Protein AF-A0AA87Y1I2-F1 (afdb_monomer)

Solvent-accessible surface area (backbone atoms only — not comparable to full-atom values): 7609 Å² total; per-residue (Å²): 142,84,91,84,86,83,82,90,84,84,86,74,82,78,77,72,84,79,81,69,83,73,77,77,67,83,73,89,72,88,71,72,87,73,69,65,56,71,76,73,52,52,56,70,68,59,42,51,51,52,52,52,51,51,52,52,49,31,51,77,67,62,76,43,86,79,88,46,73,66,55,55,46,51,53,50,47,54,52,48,60,66,63,58,71,48,58,68,62,50,51,49,54,50,49,54,54,50,52,54,53,54,50,52,52,49,51,57,55,48,57,66,59,63,79,75,116

Structure (mmCIF, N/CA/C/O backbone):
data_AF-A0AA87Y1I2-F1
#
_entry.id   AF-A0AA87Y1I2-F1
#
loop_
_atom_site.group_PDB
_atom_site.id
_atom_site.type_symbol
_atom_site.label_atom_id
_atom_site.label_alt_id
_atom_site.label_comp_id
_atom_site.label_asym_id
_atom_site.label_entity_id
_atom_site.label_seq_id
_atom_site.pdbx_PDB_ins_code
_atom_site.Cartn_x
_atom_site.Cartn_y
_atom_site.Cartn_z
_atom_site.occupancy
_atom_site.B_iso_or_equiv
_atom_site.auth_seq_id
_atom_site.auth_comp_id
_atom_site.auth_asym_id
_atom_site.auth_atom_id
_atom_site.pdbx_PDB_model_num
ATOM 1 N N . MET A 1 1 ? 18.196 -65.195 -40.219 1.00 44.47 1 MET A N 1
ATOM 2 C CA . MET A 1 1 ? 18.696 -63.980 -39.543 1.00 44.47 1 MET A CA 1
ATOM 3 C C . MET A 1 1 ? 18.475 -62.814 -40.487 1.00 44.47 1 MET A C 1
ATOM 5 O O . MET A 1 1 ? 19.174 -62.730 -41.484 1.00 44.47 1 MET A O 1
ATOM 9 N N . ALA A 1 2 ? 17.446 -62.006 -40.241 1.00 46.59 2 ALA A N 1
ATOM 10 C CA . ALA A 1 2 ? 17.120 -60.837 -41.051 1.00 46.59 2 ALA A CA 1
ATOM 11 C C . ALA A 1 2 ? 17.190 -59.601 -40.150 1.00 46.59 2 ALA A C 1
ATOM 13 O O . ALA A 1 2 ? 16.425 -59.478 -39.197 1.00 46.59 2 ALA A O 1
ATOM 14 N N . THR A 1 3 ? 18.157 -58.734 -40.428 1.00 58.81 3 THR A N 1
ATOM 15 C CA . THR A 1 3 ? 18.314 -57.410 -39.826 1.00 58.81 3 THR A CA 1
ATOM 16 C C . THR A 1 3 ? 17.307 -56.451 -40.449 1.00 58.81 3 THR A C 1
ATOM 18 O O . THR A 1 3 ? 17.353 -56.242 -41.659 1.00 58.81 3 THR A O 1
ATOM 21 N N . HIS A 1 4 ? 16.455 -55.830 -39.636 1.00 55.41 4 HIS A N 1
ATOM 22 C CA . HIS A 1 4 ? 15.700 -54.644 -40.036 1.00 55.41 4 HIS A CA 1
ATOM 23 C C . HIS A 1 4 ? 15.840 -53.584 -38.943 1.00 55.41 4 HIS A C 1
ATOM 25 O O . HIS A 1 4 ? 15.454 -53.796 -37.797 1.00 55.41 4 HIS A O 1
ATOM 31 N N . ASN A 1 5 ? 16.455 -52.471 -39.333 1.00 55.84 5 ASN A N 1
ATOM 32 C CA . ASN A 1 5 ? 16.552 -51.209 -38.615 1.00 55.84 5 ASN A CA 1
ATOM 33 C C . ASN A 1 5 ? 15.856 -50.150 -39.492 1.00 55.84 5 ASN A C 1
ATOM 35 O O . ASN A 1 5 ? 16.037 -50.179 -40.710 1.00 55.84 5 ASN A O 1
ATOM 39 N N . GLY A 1 6 ? 15.080 -49.248 -38.890 1.00 45.00 6 GLY A N 1
ATOM 40 C CA . GLY A 1 6 ? 14.278 -48.211 -39.564 1.00 45.00 6 GLY A CA 1
ATOM 41 C C . GLY A 1 6 ? 12.913 -48.084 -38.877 1.00 45.00 6 GLY A C 1
ATOM 42 O O . GLY A 1 6 ? 12.085 -48.971 -39.018 1.00 45.00 6 GLY A O 1
ATOM 43 N N . ASN A 1 7 ? 12.755 -47.215 -37.879 1.00 49.78 7 ASN A N 1
ATOM 44 C CA . ASN A 1 7 ? 12.514 -45.767 -37.935 1.00 49.78 7 ASN A CA 1
ATOM 45 C C . ASN A 1 7 ? 11.034 -45.390 -38.159 1.00 49.78 7 ASN A C 1
ATOM 47 O O . ASN A 1 7 ? 10.409 -45.852 -39.103 1.00 49.78 7 ASN A O 1
ATOM 51 N N . GLU A 1 8 ? 10.570 -44.482 -37.293 1.00 44.72 8 GLU A N 1
ATOM 52 C CA . GLU A 1 8 ? 9.406 -43.595 -37.426 1.00 44.72 8 GLU A CA 1
ATOM 53 C C . GLU A 1 8 ? 7.995 -44.204 -37.514 1.00 44.72 8 GLU A C 1
ATOM 55 O O . GLU A 1 8 ? 7.563 -44.714 -38.539 1.00 44.72 8 GLU A O 1
ATOM 60 N N . ALA A 1 9 ? 7.231 -44.027 -36.429 1.00 47.69 9 ALA A N 1
ATOM 61 C CA . ALA A 1 9 ? 5.976 -43.252 -36.406 1.00 47.69 9 ALA A CA 1
ATOM 62 C C . ALA A 1 9 ? 5.177 -43.590 -35.134 1.00 47.69 9 ALA A C 1
ATOM 64 O O . ALA A 1 9 ? 4.102 -44.183 -35.175 1.00 47.69 9 ALA A O 1
ATOM 65 N N . GLY A 1 10 ? 5.720 -43.225 -33.971 1.00 40.88 10 GLY A N 1
ATOM 66 C CA . GLY A 1 10 ? 4.963 -43.209 -32.723 1.00 40.88 10 GLY A CA 1
ATOM 67 C C . GLY A 1 10 ? 4.175 -41.910 -32.634 1.00 40.88 10 GLY A C 1
ATOM 68 O O . GLY A 1 10 ? 4.687 -40.900 -32.160 1.00 40.88 10 GLY A O 1
ATOM 69 N N . THR A 1 11 ? 2.945 -41.921 -33.137 1.00 55.53 11 THR A N 1
ATOM 70 C CA . THR A 1 11 ? 1.940 -40.889 -32.875 1.00 55.53 11 THR A CA 1
ATOM 71 C C . THR A 1 11 ? 1.574 -40.913 -31.393 1.00 55.53 11 THR A C 1
ATOM 73 O O . THR A 1 11 ? 0.606 -41.562 -31.002 1.00 55.53 11 THR A O 1
ATOM 76 N N . GLU A 1 12 ? 2.341 -40.220 -30.556 1.00 43.62 12 GLU A N 1
ATOM 77 C CA . GLU A 1 12 ? 1.934 -39.957 -29.179 1.00 43.62 12 GLU A CA 1
ATOM 78 C C . GLU A 1 12 ? 1.200 -38.620 -29.107 1.00 43.62 12 GLU A C 1
ATOM 80 O O . GLU A 1 12 ? 1.749 -37.522 -29.224 1.00 43.62 12 GLU A O 1
ATOM 85 N N . GLN A 1 13 ? -0.110 -38.791 -28.975 1.00 49.69 13 GLN A N 1
ATOM 86 C CA . GLN A 1 13 ? -1.129 -37.813 -28.660 1.00 49.69 13 GLN A CA 1
ATOM 87 C C . GLN A 1 13 ? -0.668 -36.948 -27.480 1.00 49.69 13 GLN A C 1
ATOM 89 O O . GLN A 1 13 ? -0.712 -37.363 -26.325 1.00 49.69 13 GLN A O 1
ATOM 94 N N . ARG A 1 14 ? -0.230 -35.719 -27.764 1.00 49.66 14 ARG A N 1
ATOM 95 C CA . ARG A 1 14 ? -0.139 -34.681 -26.738 1.00 49.66 14 ARG A CA 1
ATOM 96 C C . ARG A 1 14 ? -1.537 -34.130 -26.524 1.00 49.66 14 ARG A C 1
ATOM 98 O O . ARG A 1 14 ? -2.023 -33.332 -27.317 1.00 49.66 14 ARG A O 1
ATOM 105 N N . SER A 1 15 ? -2.171 -34.618 -25.468 1.00 50.59 15 SER A N 1
ATOM 106 C CA . SER A 1 15 ? -3.413 -34.103 -24.914 1.00 50.59 15 SER A CA 1
ATOM 107 C C . SER A 1 15 ? -3.269 -32.602 -24.673 1.00 50.59 15 SER A C 1
ATOM 109 O O . SER A 1 15 ? -2.488 -32.172 -23.821 1.00 50.59 15 SER A O 1
ATOM 111 N N . GLU A 1 16 ? -4.002 -31.802 -25.442 1.00 59.47 16 GLU A N 1
ATOM 112 C CA . GLU A 1 16 ? -4.250 -30.413 -25.086 1.00 59.47 16 GLU A CA 1
ATOM 113 C C . GLU A 1 16 ? -4.944 -30.382 -23.719 1.00 59.47 16 GLU A C 1
ATOM 115 O O . GLU A 1 16 ? -5.895 -31.140 -23.501 1.00 59.47 16 GLU A O 1
ATOM 120 N N . PRO A 1 17 ? -4.518 -29.534 -22.771 1.00 54.81 17 PRO A N 1
ATOM 121 C CA . PRO A 1 17 ? -5.361 -29.245 -21.632 1.00 54.81 17 PRO A CA 1
ATOM 122 C C . PRO A 1 17 ? -6.547 -28.414 -22.129 1.00 54.81 17 PRO A C 1
ATOM 124 O O . PRO A 1 17 ? -6.436 -27.201 -22.324 1.00 54.81 17 PRO A O 1
ATOM 127 N N . ASP A 1 18 ? -7.670 -29.106 -22.325 1.00 48.38 18 ASP A N 1
ATOM 128 C CA . ASP A 1 18 ? -9.028 -28.573 -22.351 1.00 48.38 18 ASP A CA 1
ATOM 129 C C . ASP A 1 18 ? -9.161 -27.507 -21.257 1.00 48.38 18 ASP A C 1
ATOM 131 O O . ASP A 1 18 ? -9.271 -27.805 -20.064 1.00 48.38 18 ASP A O 1
ATOM 135 N N . LYS A 1 19 ? -9.103 -26.227 -21.645 1.00 54.12 19 LYS A N 1
ATOM 136 C CA . LYS A 1 19 ? -9.534 -25.136 -20.772 1.00 54.12 19 LYS A CA 1
ATOM 137 C C . LYS A 1 19 ? -11.053 -25.127 -20.782 1.00 54.12 19 LYS A C 1
ATOM 139 O O . LYS A 1 19 ? -11.681 -24.217 -21.320 1.00 54.12 19 LYS A O 1
ATOM 144 N N . GLY A 1 20 ? -11.606 -26.160 -20.152 1.00 44.50 20 GLY A N 1
ATOM 145 C CA . GLY A 1 20 ? -1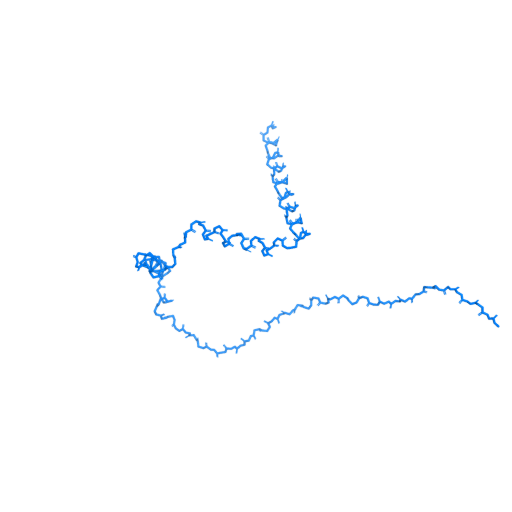2.997 -26.253 -19.782 1.00 44.50 20 GLY A CA 1
ATOM 146 C C . GLY A 1 20 ? -13.387 -24.971 -19.065 1.00 44.50 20 GLY A C 1
ATOM 147 O O . GLY A 1 20 ? -12.887 -24.653 -17.981 1.00 44.50 20 GLY A O 1
ATOM 148 N N . ASN A 1 21 ? -14.272 -24.226 -19.721 1.00 60.56 21 ASN A N 1
ATOM 149 C CA . ASN A 1 21 ? -15.048 -23.134 -19.168 1.00 60.56 21 ASN A CA 1
ATOM 150 C C . ASN A 1 21 ? -15.859 -23.674 -17.984 1.00 60.56 21 ASN A C 1
ATOM 152 O O . ASN A 1 21 ? -17.027 -24.032 -18.106 1.00 60.56 21 ASN A O 1
ATOM 156 N N . SER A 1 22 ? -15.205 -23.780 -16.832 1.00 52.16 22 SER A N 1
ATOM 157 C CA . SER A 1 22 ? -15.850 -24.098 -15.572 1.00 52.16 22 SER A CA 1
ATOM 158 C C . SER A 1 22 ? -16.501 -22.821 -15.074 1.00 52.16 22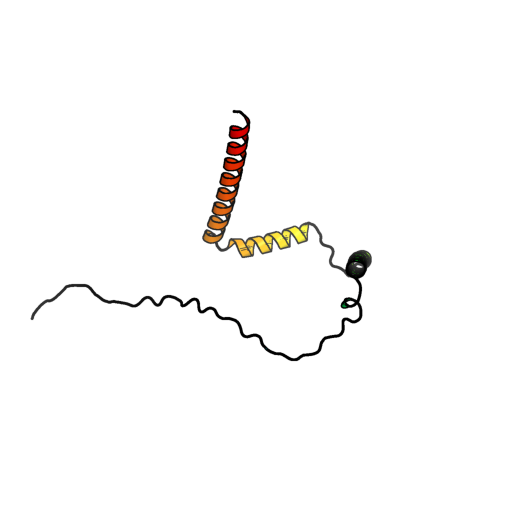 SER A C 1
ATOM 160 O O . SER A 1 22 ? -15.967 -22.117 -14.215 1.00 52.16 22 SER A O 1
ATOM 162 N N . GLN A 1 23 ? -17.676 -22.540 -15.639 1.00 55.19 23 GLN A N 1
ATOM 163 C CA . GLN A 1 23 ? -18.764 -21.914 -14.908 1.00 55.19 23 GLN A CA 1
ATOM 164 C C . GLN A 1 23 ? -18.870 -22.660 -13.575 1.00 55.19 23 GLN A C 1
ATOM 166 O O . GLN A 1 23 ? -19.448 -23.743 -13.483 1.00 55.19 23 GLN A O 1
ATOM 171 N N . ARG A 1 24 ? -18.202 -22.127 -12.547 1.00 50.47 24 ARG A N 1
ATOM 172 C CA . ARG A 1 24 ? -18.394 -22.545 -11.164 1.00 50.47 24 ARG A CA 1
ATOM 173 C C . ARG A 1 24 ? -19.797 -22.107 -10.795 1.00 50.47 24 ARG A C 1
ATOM 175 O O . ARG A 1 24 ? -19.993 -20.993 -10.325 1.00 50.47 24 ARG A O 1
ATOM 182 N N . SER A 1 25 ? -20.719 -23.013 -11.099 1.00 50.19 25 SER A N 1
ATOM 183 C CA . SER A 1 25 ? -21.962 -23.292 -10.402 1.00 50.19 25 SER A CA 1
ATOM 184 C C . SER A 1 25 ? -22.260 -22.275 -9.311 1.00 50.19 25 SER A C 1
ATOM 186 O O . SER A 1 25 ? -21.697 -22.349 -8.209 1.00 50.19 25 SER A O 1
ATOM 188 N N . GLU A 1 26 ? -23.167 -21.353 -9.627 1.00 46.72 26 GLU A N 1
ATOM 189 C CA . GLU A 1 26 ? -23.987 -20.688 -8.637 1.00 46.72 26 GLU A CA 1
ATOM 190 C C . GLU A 1 26 ? -24.463 -21.735 -7.630 1.00 46.72 26 GLU A C 1
ATOM 192 O O . GLU A 1 26 ? -25.240 -22.636 -7.942 1.00 46.72 26 GLU A O 1
ATOM 197 N N . VAL A 1 27 ? -23.959 -21.634 -6.406 1.00 56.66 27 VAL A N 1
ATOM 198 C CA . VAL A 1 27 ? -24.529 -22.338 -5.267 1.00 56.66 27 VAL A CA 1
ATOM 199 C C . VAL A 1 27 ? -25.768 -21.525 -4.887 1.00 56.66 27 VAL A C 1
ATOM 201 O O . VAL A 1 27 ? -25.596 -20.388 -4.435 1.00 56.66 27 VAL A O 1
ATOM 204 N N . PRO A 1 28 ? -27.015 -22.019 -5.033 1.00 55.12 28 PRO A N 1
ATOM 205 C CA . PRO A 1 28 ? -28.171 -21.320 -4.496 1.00 55.12 28 PRO A CA 1
ATOM 206 C C . PRO A 1 28 ? -28.227 -21.627 -2.997 1.00 55.12 28 PRO A C 1
ATOM 208 O O . PRO A 1 28 ? -29.053 -22.391 -2.504 1.00 55.12 28 PRO A O 1
ATOM 211 N N . GLY A 1 29 ? -27.276 -21.056 -2.260 1.00 43.88 29 GLY A N 1
ATOM 212 C CA . GLY A 1 29 ? -27.254 -21.068 -0.809 1.00 43.88 29 GLY A CA 1
ATOM 213 C C . GLY A 1 29 ? -28.217 -20.013 -0.290 1.00 43.88 29 GLY A C 1
ATOM 214 O O . GLY A 1 29 ? -27.817 -18.883 -0.019 1.00 43.88 29 GLY A O 1
ATOM 215 N N . GLY A 1 30 ? -29.494 -20.371 -0.152 1.00 54.06 30 GLY A N 1
ATOM 216 C CA . GLY A 1 30 ? -30.438 -19.603 0.653 1.00 54.06 30 GLY A CA 1
ATOM 217 C C . GLY A 1 30 ? -29.881 -19.438 2.069 1.00 54.06 30 GLY A C 1
ATOM 218 O O . GLY A 1 30 ? -29.793 -20.399 2.827 1.00 54.06 30 GLY A O 1
ATOM 219 N N . GLY A 1 31 ? -29.473 -18.219 2.420 1.00 44.75 31 GLY A N 1
ATOM 220 C CA . GLY A 1 31 ? -28.754 -17.970 3.665 1.00 44.75 31 GLY A CA 1
ATOM 221 C C . GLY A 1 31 ? -28.837 -16.522 4.112 1.00 44.75 31 GLY A C 1
ATOM 222 O O . GLY A 1 31 ? -27.819 -15.854 4.163 1.00 44.75 31 GLY A O 1
ATOM 223 N N . LYS A 1 32 ? -30.056 -16.080 4.453 1.00 52.31 32 LYS A N 1
ATOM 224 C CA . LYS A 1 32 ? -30.399 -14.864 5.216 1.00 52.31 32 LYS A CA 1
ATOM 225 C C . LYS A 1 32 ? -29.794 -13.575 4.650 1.00 52.31 32 LYS A C 1
ATOM 227 O O . LYS A 1 32 ? -28.615 -13.295 4.824 1.00 52.31 32 LYS A O 1
ATOM 232 N N . SER A 1 33 ? -30.643 -12.708 4.102 1.00 58.66 33 SER A N 1
ATOM 233 C CA . SER A 1 33 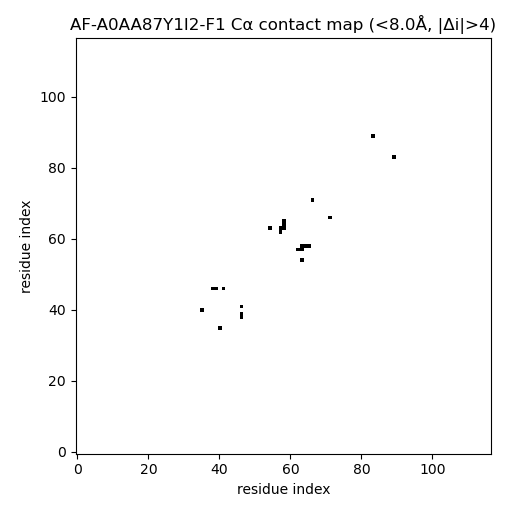? -30.379 -11.271 4.066 1.00 58.66 33 SER A CA 1
ATOM 234 C C . SER A 1 33 ? -30.038 -10.835 5.490 1.00 58.66 33 SER A C 1
ATOM 236 O O . SER A 1 33 ? -30.916 -10.603 6.322 1.00 58.66 33 SER A O 1
ATOM 238 N N . ALA A 1 34 ? -28.741 -10.812 5.806 1.00 66.31 34 ALA A N 1
ATOM 239 C CA . ALA A 1 34 ? -28.218 -10.240 7.023 1.00 66.31 34 ALA A CA 1
ATOM 240 C C . ALA A 1 34 ? -28.544 -8.758 6.905 1.00 66.31 34 ALA A C 1
ATOM 242 O O . ALA A 1 34 ? -27.808 -7.988 6.296 1.00 66.31 34 ALA A O 1
ATOM 243 N N . SER A 1 35 ? -29.739 -8.402 7.376 1.00 73.81 35 SER A N 1
ATOM 244 C CA . SER A 1 35 ? -30.242 -7.041 7.471 1.00 73.81 35 SER A CA 1
ATOM 245 C C . SER A 1 35 ? -29.077 -6.184 7.944 1.00 73.81 35 SER A C 1
ATOM 247 O O . SER A 1 35 ? -28.563 -6.450 9.040 1.00 73.81 35 SER A O 1
ATOM 249 N N . LYS A 1 36 ? -28.619 -5.254 7.097 1.00 76.88 36 LYS A N 1
ATOM 250 C CA . LYS A 1 36 ? -27.494 -4.375 7.410 1.00 76.88 36 LYS A CA 1
ATOM 251 C C . LYS A 1 36 ? -27.778 -3.776 8.785 1.00 76.88 36 LYS A C 1
ATOM 253 O O . LYS A 1 36 ? -28.779 -3.091 8.972 1.00 76.88 36 LYS A O 1
ATOM 258 N N . ARG A 1 37 ? -26.964 -4.139 9.773 1.00 87.50 37 ARG A N 1
ATOM 259 C CA . ARG A 1 37 ? -27.102 -3.733 11.175 1.00 87.50 37 ARG A CA 1
ATOM 260 C C . ARG A 1 37 ? -25.750 -3.236 11.662 1.00 87.50 37 ARG A C 1
ATOM 262 O O . ARG A 1 37 ? -24.710 -3.706 11.202 1.00 87.50 37 ARG A O 1
ATOM 269 N N . GLY A 1 38 ? -25.775 -2.285 12.591 1.00 89.06 38 GLY A N 1
ATOM 270 C CA . GLY A 1 38 ? -24.561 -1.684 13.137 1.00 89.06 38 GLY A CA 1
ATOM 271 C C . GLY A 1 38 ? -23.742 -0.968 12.062 1.00 89.06 38 GLY A C 1
ATOM 272 O O . GLY A 1 38 ? -24.288 -0.236 11.241 1.00 89.06 38 GLY A O 1
ATOM 273 N N . PHE A 1 39 ? -22.432 -1.204 12.054 1.00 89.19 39 PHE A N 1
ATOM 274 C CA . PHE A 1 39 ? -21.473 -0.489 11.208 1.00 89.19 39 PHE A CA 1
ATOM 275 C C . PHE A 1 39 ? -21.753 -0.603 9.701 1.00 89.19 39 PHE A C 1
ATOM 277 O O . PHE A 1 39 ? -21.518 0.338 8.955 1.00 89.19 39 PHE A O 1
ATOM 284 N N . ALA A 1 40 ? -22.309 -1.737 9.263 1.00 88.62 40 ALA A N 1
ATOM 285 C CA . ALA A 1 40 ? -22.645 -1.989 7.862 1.00 88.62 40 ALA A CA 1
ATOM 286 C C . ALA A 1 40 ? -23.974 -1.344 7.413 1.00 88.62 40 ALA A C 1
ATOM 288 O O . ALA A 1 40 ? -24.308 -1.401 6.231 1.00 88.62 40 ALA A O 1
ATOM 289 N N . ALA A 1 41 ? -24.759 -0.795 8.348 1.00 91.56 41 ALA A N 1
ATOM 290 C CA . ALA A 1 41 ? -26.015 -0.091 8.068 1.00 91.56 41 ALA A CA 1
ATOM 291 C C . ALA A 1 41 ? -25.841 1.424 7.902 1.00 91.56 41 ALA A C 1
ATOM 293 O O . ALA A 1 41 ? -26.767 2.087 7.443 1.00 91.56 41 ALA A O 1
ATOM 294 N N . MET A 1 42 ? -24.695 1.962 8.324 1.00 92.38 42 MET A N 1
ATOM 295 C CA . MET A 1 42 ? -24.381 3.387 8.243 1.00 92.38 42 MET A CA 1
ATOM 296 C C . MET A 1 42 ? -24.089 3.816 6.803 1.00 92.38 42 MET A C 1
ATOM 298 O O . MET A 1 42 ? -23.831 2.986 5.930 1.00 92.38 42 MET A O 1
ATOM 302 N N . ASP A 1 43 ? -24.110 5.126 6.564 1.00 93.94 43 ASP A N 1
ATOM 303 C CA . ASP A 1 43 ? -23.585 5.690 5.326 1.00 93.94 43 ASP A CA 1
ATOM 304 C C . ASP A 1 43 ? -22.054 5.517 5.243 1.00 93.94 43 ASP A C 1
ATOM 306 O O . ASP A 1 43 ? -21.347 5.438 6.253 1.00 93.94 43 ASP A O 1
ATOM 310 N N . GLU A 1 44 ? -21.534 5.447 4.018 1.00 93.62 44 GLU A N 1
ATOM 311 C CA . GLU A 1 44 ? -20.121 5.150 3.754 1.00 93.62 44 GLU A CA 1
ATOM 312 C C . GLU A 1 44 ? -19.176 6.227 4.308 1.00 93.62 44 GLU A C 1
ATOM 314 O O . GLU A 1 44 ? -18.081 5.919 4.789 1.00 93.62 44 GLU A O 1
ATOM 319 N N . ALA A 1 45 ? -19.605 7.492 4.300 1.00 94.69 45 ALA A N 1
ATOM 320 C CA . ALA A 1 45 ? -18.810 8.596 4.825 1.00 94.69 45 ALA A CA 1
ATOM 321 C C . ALA A 1 45 ? -18.625 8.465 6.346 1.00 94.69 45 ALA A C 1
ATOM 323 O O . ALA A 1 45 ? -17.504 8.566 6.854 1.00 94.69 45 ALA A O 1
ATOM 324 N N . THR A 1 46 ? -19.701 8.158 7.066 1.00 93.31 46 THR A N 1
ATOM 325 C CA . THR A 1 46 ? -19.700 7.890 8.505 1.00 93.31 46 THR A CA 1
ATOM 326 C C . THR A 1 46 ? -18.886 6.643 8.830 1.00 93.31 46 THR A C 1
ATOM 328 O O . THR A 1 46 ? -18.056 6.675 9.743 1.00 93.31 46 THR A O 1
ATOM 331 N N . GLN A 1 47 ? -19.035 5.568 8.053 1.00 95.69 47 GLN A N 1
ATOM 332 C CA . GLN A 1 47 ? -18.253 4.345 8.228 1.00 95.69 47 GLN A CA 1
ATOM 333 C C . GLN A 1 47 ? -16.748 4.621 8.104 1.00 95.69 47 GLN A C 1
ATOM 335 O O . GLN A 1 47 ? -15.959 4.224 8.967 1.00 95.69 47 GLN A O 1
ATOM 340 N N . ARG A 1 48 ? -16.346 5.367 7.069 1.00 95.81 48 ARG A N 1
ATOM 341 C CA . ARG A 1 48 ? -14.952 5.767 6.847 1.00 95.81 48 ARG A CA 1
ATOM 342 C C . ARG A 1 48 ? -14.432 6.666 7.962 1.00 95.81 48 ARG A C 1
ATOM 344 O O . ARG A 1 48 ? -13.307 6.473 8.419 1.00 95.81 48 ARG A O 1
ATOM 351 N N . MET A 1 49 ? -15.241 7.617 8.430 1.00 96.06 49 MET A N 1
ATOM 352 C CA . MET A 1 49 ? -14.865 8.501 9.532 1.00 96.06 49 MET A CA 1
ATOM 353 C C . MET A 1 49 ? -14.614 7.714 10.820 1.00 96.06 49 MET A C 1
ATOM 355 O O . MET A 1 49 ? -13.602 7.937 11.485 1.00 96.06 49 MET A O 1
ATOM 359 N N . ILE A 1 50 ? -15.508 6.788 11.175 1.00 94.94 50 ILE A N 1
ATOM 360 C CA . ILE A 1 50 ? -15.353 5.990 12.393 1.00 94.94 50 ILE A CA 1
ATOM 361 C C . ILE A 1 50 ? -14.170 5.027 12.257 1.00 94.94 50 ILE A C 1
ATOM 363 O O . ILE A 1 50 ? -13.388 4.916 13.196 1.00 94.94 50 ILE A O 1
ATOM 367 N N . ALA A 1 51 ? -13.976 4.395 11.095 1.00 94.00 51 ALA A N 1
ATOM 368 C CA . ALA A 1 51 ? -12.810 3.549 10.843 1.00 94.00 51 ALA A CA 1
ATOM 369 C C . ALA A 1 51 ? -11.498 4.343 10.973 1.00 94.00 51 ALA A C 1
ATOM 371 O O . ALA A 1 51 ? -10.571 3.907 11.654 1.00 94.00 51 ALA A O 1
ATOM 372 N N . SER A 1 52 ? -11.452 5.550 10.399 1.00 94.12 52 SER A N 1
ATOM 373 C CA . SER A 1 52 ? -10.301 6.451 10.501 1.00 94.12 52 SER A CA 1
ATOM 374 C C . SER A 1 52 ? -10.015 6.850 11.951 1.00 94.12 52 SER A C 1
ATOM 376 O O . SER A 1 52 ? -8.871 6.769 12.394 1.00 94.12 52 SER A O 1
ATOM 378 N N . LYS A 1 53 ? -11.043 7.254 12.710 1.00 95.19 53 LYS A N 1
ATOM 379 C CA . LYS A 1 53 ? -10.905 7.607 14.133 1.00 95.19 53 LYS A CA 1
ATOM 380 C C . LYS A 1 53 ? -10.494 6.404 14.981 1.00 95.19 53 LYS A C 1
ATOM 382 O O . LYS A 1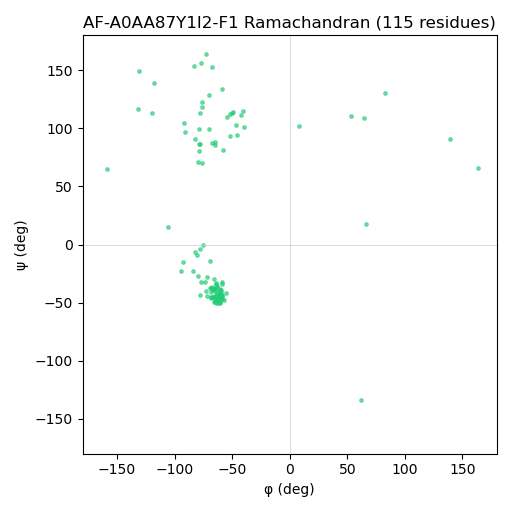 53 ? -9.685 6.554 15.888 1.00 95.19 53 LYS A O 1
ATOM 387 N N . GLY A 1 54 ? -11.021 5.218 14.679 1.00 93.75 54 GLY A N 1
ATOM 388 C CA . GLY A 1 54 ? -10.667 3.970 15.351 1.00 93.75 54 GLY A CA 1
ATOM 389 C C . GLY A 1 54 ? -9.197 3.607 15.156 1.00 93.75 54 GLY A C 1
ATOM 390 O O . GLY A 1 54 ? -8.516 3.308 16.133 1.00 93.75 54 GLY A O 1
ATOM 391 N N . GLY A 1 55 ? -8.689 3.718 13.924 1.00 89.62 55 GLY A N 1
ATOM 392 C CA . GLY A 1 55 ? -7.269 3.519 13.624 1.00 89.62 55 GLY A CA 1
ATOM 393 C C . GLY A 1 55 ? -6.375 4.516 14.364 1.00 89.62 55 GLY A C 1
ATOM 394 O O . GLY A 1 55 ? -5.452 4.113 15.066 1.00 89.62 55 GLY A O 1
ATOM 395 N N . GLN A 1 56 ? -6.700 5.811 14.296 1.00 88.31 56 GLN A N 1
ATOM 396 C CA . GLN A 1 56 ? -5.959 6.854 15.020 1.00 88.31 56 GLN A CA 1
ATOM 397 C C . GLN A 1 56 ? -5.956 6.621 16.534 1.00 88.31 56 GLN A C 1
ATOM 399 O O . GLN A 1 56 ? -4.913 6.736 17.172 1.00 88.31 56 GLN A O 1
ATOM 404 N N . ALA A 1 57 ? -7.102 6.259 17.112 1.00 89.50 57 ALA A N 1
ATOM 405 C CA . ALA A 1 57 ? -7.214 5.979 18.536 1.00 89.50 57 ALA A CA 1
ATOM 406 C C . ALA A 1 57 ? -6.405 4.741 18.950 1.00 89.50 57 ALA A C 1
ATOM 408 O O . ALA A 1 57 ? -5.812 4.745 20.025 1.00 89.50 57 ALA A O 1
ATOM 409 N N . ALA A 1 58 ? -6.365 3.693 18.123 1.00 89.62 58 ALA A N 1
ATOM 410 C CA . ALA A 1 58 ? -5.594 2.484 18.404 1.00 89.62 58 ALA A CA 1
ATOM 411 C C . ALA A 1 58 ? -4.078 2.744 18.400 1.00 89.62 58 ALA A C 1
ATOM 413 O O . ALA A 1 58 ? -3.379 2.221 19.270 1.00 89.62 58 ALA A O 1
ATOM 414 N N . HIS A 1 59 ? -3.593 3.584 17.480 1.00 84.56 59 HIS A N 1
ATOM 415 C CA . HIS A 1 59 ? -2.207 4.065 17.472 1.00 84.56 59 HIS A CA 1
ATOM 416 C C . HIS A 1 59 ? -1.908 4.947 18.689 1.00 84.56 59 HIS A C 1
ATOM 418 O O . HIS A 1 59 ? -0.979 4.673 19.439 1.00 84.56 59 HIS A O 1
ATOM 424 N N . GLN A 1 60 ? -2.755 5.943 18.975 1.00 85.56 60 GLN A N 1
ATOM 425 C CA . GLN A 1 60 ? -2.583 6.815 20.147 1.00 85.56 60 GLN A CA 1
ATOM 426 C C . GLN A 1 60 ? -2.582 6.046 21.477 1.00 85.56 60 GLN A C 1
ATOM 428 O O . GLN A 1 60 ? -1.887 6.436 22.411 1.00 85.56 60 GLN A O 1
ATOM 433 N N . LYS A 1 61 ? -3.362 4.963 21.580 1.00 89.06 61 LYS A N 1
ATOM 434 C CA . LYS A 1 61 ? -3.425 4.100 22.770 1.00 89.06 61 LYS A CA 1
ATOM 435 C C . LYS A 1 61 ? -2.307 3.053 22.835 1.00 89.06 61 LYS A C 1
ATOM 437 O O . LYS A 1 61 ? -2.243 2.336 23.829 1.00 89.06 61 LYS A O 1
ATOM 442 N N . GLY A 1 62 ? -1.477 2.921 21.797 1.00 83.62 62 GLY A N 1
ATOM 443 C CA . GLY A 1 62 ? -0.416 1.910 21.726 1.00 83.62 62 GLY A CA 1
ATOM 444 C C . GLY A 1 62 ? -0.929 0.468 21.652 1.00 83.62 62 GLY A C 1
ATOM 445 O O . GLY A 1 62 ? -0.192 -0.468 21.939 1.00 83.62 62 GLY A O 1
ATOM 446 N N . THR A 1 63 ? -2.205 0.270 21.306 1.00 84.44 63 THR A N 1
ATOM 447 C CA . THR A 1 63 ? -2.769 -1.071 21.075 1.00 84.44 63 THR A CA 1
ATOM 448 C C . THR A 1 63 ? -2.498 -1.563 19.658 1.00 84.44 63 THR A C 1
ATOM 450 O O . THR A 1 63 ? -2.566 -2.761 19.397 1.00 84.44 63 THR A O 1
ATOM 453 N 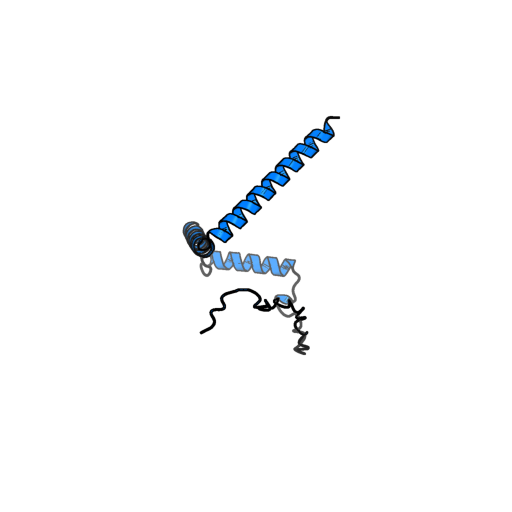N . ALA A 1 64 ? -2.256 -0.634 18.731 1.00 82.31 64 ALA A N 1
ATOM 454 C CA . ALA A 1 64 ? -1.842 -0.951 17.375 1.00 82.31 64 ALA A CA 1
ATOM 455 C C . ALA A 1 64 ? -0.328 -1.179 17.309 1.00 82.31 64 ALA A C 1
ATOM 457 O O . ALA A 1 64 ? 0.435 -0.637 18.106 1.00 82.31 64 ALA A O 1
ATOM 458 N N . HIS A 1 65 ? 0.089 -1.968 16.321 1.00 79.56 65 HIS A N 1
ATOM 459 C CA . HIS A 1 65 ? 1.489 -2.098 15.954 1.00 79.56 65 HIS A CA 1
ATOM 460 C C . HIS A 1 65 ? 1.972 -0.794 15.303 1.00 79.56 65 HIS A C 1
ATOM 462 O O . HIS A 1 65 ? 1.357 -0.318 14.345 1.00 79.56 65 HIS A O 1
ATOM 468 N N . GLU A 1 66 ? 3.079 -0.235 15.786 1.00 79.75 66 GLU A N 1
ATOM 469 C CA . GLU A 1 66 ? 3.705 0.939 15.178 1.00 79.75 66 GLU A CA 1
ATOM 470 C C . GLU A 1 66 ? 4.462 0.521 13.920 1.00 79.75 66 GLU A C 1
ATOM 472 O O . GLU A 1 66 ? 5.366 -0.306 13.969 1.00 79.75 66 GLU A O 1
ATOM 477 N N . PHE A 1 67 ? 4.061 1.042 12.763 1.00 76.62 67 PHE A N 1
ATOM 478 C CA . PHE A 1 67 ? 4.739 0.743 11.505 1.00 76.62 67 PHE A CA 1
ATOM 479 C C . PHE A 1 67 ? 6.019 1.576 11.428 1.00 76.62 67 PHE A C 1
ATOM 481 O O . PHE A 1 67 ? 6.023 2.693 10.908 1.00 76.62 67 PHE A O 1
ATOM 488 N N . ASP A 1 68 ? 7.101 1.054 11.998 1.00 86.56 68 ASP A N 1
ATOM 489 C CA . ASP A 1 68 ? 8.401 1.695 11.892 1.00 86.56 68 ASP A CA 1
ATOM 490 C C . ASP A 1 68 ? 9.034 1.453 10.505 1.00 86.56 68 ASP A C 1
ATOM 492 O O . ASP A 1 68 ? 8.713 0.510 9.769 1.00 86.56 68 ASP A O 1
ATOM 496 N N . SER A 1 69 ? 9.934 2.355 10.113 1.00 89.06 69 SER A N 1
ATOM 497 C CA . SER A 1 69 ? 10.595 2.301 8.805 1.00 89.06 69 SER A CA 1
ATOM 498 C C . SER A 1 69 ? 11.514 1.083 8.639 1.00 89.06 69 SER A C 1
ATOM 500 O O . SER A 1 69 ? 11.709 0.615 7.515 1.00 89.06 69 SER A O 1
ATOM 502 N N . GLU A 1 70 ? 12.106 0.577 9.724 1.00 88.12 70 GLU A N 1
ATOM 503 C CA . GLU A 1 70 ? 12.997 -0.589 9.691 1.00 88.12 70 GLU A CA 1
ATOM 504 C C . GLU A 1 70 ? 12.205 -1.880 9.467 1.00 88.12 70 GLU A C 1
ATOM 506 O O . GLU A 1 70 ? 12.609 -2.739 8.682 1.00 88.12 70 GLU A O 1
ATOM 511 N N . GLU A 1 71 ? 11.045 -2.008 10.095 1.00 88.62 71 GLU A N 1
ATOM 512 C CA . GLU A 1 71 ? 10.120 -3.112 9.924 1.00 88.62 71 GLU A CA 1
ATOM 513 C C . GLU A 1 71 ? 9.510 -3.112 8.533 1.00 88.62 71 GLU A C 1
ATOM 515 O O . GLU A 1 71 ? 9.518 -4.150 7.869 1.00 88.62 71 GLU A O 1
ATOM 520 N N . ALA A 1 72 ? 9.073 -1.951 8.038 1.00 91.88 72 ALA A N 1
ATOM 521 C CA . ALA A 1 72 ? 8.614 -1.826 6.660 1.00 91.88 72 ALA A CA 1
ATOM 522 C C . ALA A 1 72 ? 9.700 -2.294 5.675 1.00 91.88 72 ALA A C 1
ATOM 524 O O . ALA A 1 72 ? 9.413 -3.031 4.726 1.00 91.88 72 ALA A O 1
ATOM 525 N N . ARG A 1 73 ? 10.967 -1.937 5.934 1.00 93.44 73 ARG A N 1
ATOM 526 C CA . ARG A 1 73 ? 12.106 -2.401 5.134 1.00 93.44 73 ARG A CA 1
ATOM 527 C C . ARG A 1 73 ? 12.312 -3.908 5.249 1.00 93.44 73 ARG A C 1
ATOM 529 O O . ARG A 1 73 ? 12.462 -4.558 4.219 1.00 93.44 73 ARG A O 1
ATOM 536 N N . ARG A 1 74 ? 12.295 -4.481 6.456 1.00 94.12 74 ARG A N 1
ATOM 537 C CA . ARG A 1 74 ? 12.440 -5.933 6.670 1.00 94.12 74 ARG A CA 1
ATOM 538 C C . ARG A 1 74 ? 11.317 -6.724 6.010 1.00 94.12 74 ARG A C 1
ATOM 540 O O . ARG A 1 74 ? 11.583 -7.738 5.367 1.00 94.12 74 ARG A O 1
ATOM 547 N N . ALA A 1 75 ? 10.077 -6.261 6.131 1.00 93.75 75 ALA A N 1
ATOM 548 C CA . ALA A 1 75 ? 8.922 -6.867 5.483 1.00 93.75 75 ALA A CA 1
ATOM 549 C C . ALA A 1 75 ? 9.051 -6.802 3.954 1.00 93.75 75 ALA A C 1
ATOM 551 O O . ALA A 1 75 ? 8.869 -7.815 3.277 1.00 93.75 75 ALA A O 1
ATOM 552 N N . GLY A 1 76 ? 9.446 -5.643 3.416 1.00 93.81 76 GLY A N 1
ATOM 553 C CA . GLY A 1 76 ? 9.720 -5.464 1.991 1.00 93.81 76 GLY A CA 1
ATOM 554 C C . GLY A 1 76 ? 10.849 -6.365 1.488 1.00 93.81 76 GLY A C 1
ATOM 555 O O . GLY A 1 76 ? 10.694 -7.019 0.459 1.00 93.81 76 GLY A O 1
ATOM 556 N N . GLN A 1 77 ? 11.948 -6.468 2.239 1.00 95.06 77 GLN A N 1
ATOM 557 C CA . GLN A 1 77 ? 13.063 -7.359 1.925 1.00 95.06 77 GLN A CA 1
ATOM 558 C C . GLN A 1 77 ? 12.608 -8.819 1.902 1.00 95.06 77 GLN A C 1
ATOM 560 O O . GLN A 1 77 ? 12.837 -9.506 0.912 1.00 95.06 77 GLN A O 1
ATOM 565 N N . LYS A 1 78 ? 11.904 -9.281 2.941 1.00 95.88 78 LYS A N 1
ATOM 566 C CA . LYS A 1 78 ? 11.392 -10.655 3.022 1.00 95.88 78 LYS A CA 1
ATOM 567 C C . LYS A 1 78 ? 10.432 -10.979 1.874 1.00 95.88 78 LYS A C 1
ATOM 569 O O . LYS A 1 78 ? 10.494 -12.067 1.304 1.00 95.88 78 LYS A O 1
ATOM 574 N N . GLY A 1 79 ? 9.556 -10.038 1.519 1.00 93.62 79 GLY A N 1
ATOM 575 C CA . GLY A 1 79 ? 8.681 -10.162 0.353 1.00 93.62 79 GLY A CA 1
ATOM 576 C C . GLY A 1 79 ? 9.480 -10.251 -0.948 1.00 93.62 79 GLY A C 1
ATOM 577 O O . GLY A 1 79 ? 9.241 -11.145 -1.755 1.00 93.62 79 GLY A O 1
ATOM 578 N N . GLY A 1 80 ? 10.477 -9.379 -1.109 1.00 92.88 80 GLY A N 1
ATOM 579 C CA . GLY A 1 80 ? 11.399 -9.366 -2.244 1.00 92.88 80 GLY A CA 1
ATOM 580 C C . GLY A 1 80 ? 12.182 -10.673 -2.397 1.00 92.88 80 GLY A C 1
ATOM 581 O O . GLY A 1 80 ? 12.252 -11.234 -3.488 1.00 92.88 80 GLY A O 1
ATOM 582 N N . GLU A 1 81 ? 12.722 -11.208 -1.305 1.00 92.44 81 GLU A N 1
ATOM 583 C CA . GLU A 1 81 ? 13.423 -12.496 -1.258 1.00 92.44 81 GLU A CA 1
ATOM 584 C C . GLU A 1 81 ? 12.505 -13.669 -1.617 1.00 92.44 81 GLU A C 1
ATOM 586 O O . GLU A 1 81 ? 12.939 -14.621 -2.264 1.00 92.44 81 GLU A O 1
ATOM 591 N N . ALA A 1 82 ? 11.230 -13.612 -1.223 1.00 89.88 82 ALA A N 1
ATOM 592 C CA . ALA A 1 82 ? 10.261 -14.646 -1.567 1.00 89.88 82 ALA A CA 1
ATOM 593 C C . ALA A 1 82 ? 9.947 -14.652 -3.068 1.00 89.88 82 ALA A C 1
ATOM 595 O O . ALA A 1 82 ? 9.941 -15.717 -3.684 1.00 89.88 82 ALA A O 1
ATOM 596 N N . VAL A 1 83 ? 9.719 -13.475 -3.660 1.00 88.94 83 VAL A N 1
ATOM 597 C CA . VAL A 1 83 ? 9.358 -13.372 -5.082 1.00 88.94 83 VAL A CA 1
ATOM 598 C C . VAL A 1 83 ? 10.561 -13.555 -6.012 1.00 88.94 83 VAL A C 1
ATOM 600 O O . VAL A 1 83 ? 10.413 -14.105 -7.096 1.00 88.94 83 VAL A O 1
ATOM 603 N N . SER A 1 84 ? 11.765 -13.149 -5.602 1.00 88.94 84 SER A N 1
ATOM 604 C CA . SER A 1 84 ? 12.963 -13.144 -6.465 1.00 88.94 84 SER A CA 1
ATOM 605 C C . SER A 1 84 ? 13.597 -14.516 -6.726 1.00 88.94 84 SER A C 1
ATOM 607 O O . SER A 1 84 ? 14.588 -14.599 -7.451 1.00 88.94 84 SER A O 1
ATOM 609 N N . ARG A 1 85 ? 13.042 -15.599 -6.167 1.00 91.25 85 ARG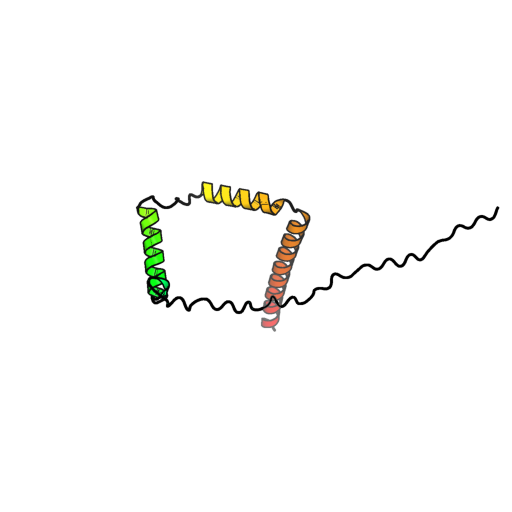 A N 1
ATOM 610 C CA . ARG A 1 85 ? 13.563 -16.965 -6.354 1.00 91.25 85 ARG A CA 1
ATOM 611 C C . ARG A 1 85 ? 13.480 -17.442 -7.802 1.00 91.25 85 ARG A C 1
ATOM 613 O O . ARG A 1 85 ? 14.357 -18.181 -8.241 1.00 91.25 85 ARG A O 1
ATOM 620 N N . ASP A 1 86 ? 12.456 -17.012 -8.535 1.00 93.06 86 ASP A N 1
ATOM 621 C CA . ASP A 1 86 ? 12.314 -17.310 -9.958 1.00 93.06 86 ASP A CA 1
ATOM 622 C C . ASP A 1 86 ? 12.969 -16.209 -10.800 1.00 93.06 86 ASP A C 1
ATOM 624 O O . ASP A 1 86 ? 12.401 -15.146 -11.067 1.00 93.06 86 ASP A O 1
ATOM 628 N N . ARG A 1 87 ? 14.212 -16.469 -11.206 1.00 90.69 87 ARG A N 1
ATOM 629 C CA . ARG A 1 87 ? 15.004 -15.522 -11.990 1.00 90.69 87 ARG A CA 1
ATOM 630 C C . ARG A 1 87 ? 14.450 -15.325 -13.401 1.00 90.69 87 ARG A C 1
ATOM 632 O O . ARG A 1 87 ? 14.521 -14.207 -13.909 1.00 90.69 87 ARG A O 1
ATOM 639 N N . GLU A 1 88 ? 13.939 -16.378 -14.037 1.00 92.75 88 GLU A N 1
ATOM 640 C CA . GLU A 1 88 ? 13.439 -16.303 -15.414 1.00 92.75 88 GLU A CA 1
ATOM 641 C C . GLU A 1 88 ? 12.169 -15.458 -15.472 1.00 92.75 88 GLU A C 1
ATOM 643 O O . GLU A 1 88 ? 12.087 -14.517 -16.268 1.00 92.75 88 GLU A O 1
ATOM 648 N N . HIS A 1 89 ? 11.243 -15.703 -14.544 1.00 93.50 89 HIS A N 1
ATOM 649 C CA . HIS A 1 89 ? 10.031 -14.907 -14.395 1.00 93.50 89 HIS A CA 1
ATOM 650 C C . HIS A 1 89 ? 10.336 -13.429 -14.107 1.00 93.50 89 HIS A C 1
ATOM 652 O O . HIS A 1 89 ? 9.763 -12.531 -14.732 1.00 93.50 89 HIS A O 1
ATOM 658 N N . MET A 1 90 ? 11.288 -13.145 -13.212 1.00 93.31 90 MET A N 1
ATOM 659 C CA . MET A 1 90 ? 11.678 -11.764 -12.903 1.00 93.31 90 MET A CA 1
ATOM 660 C C . MET A 1 90 ? 12.326 -11.053 -14.093 1.00 93.31 90 MET A C 1
ATOM 662 O O . MET A 1 90 ? 12.073 -9.867 -14.323 1.00 93.31 90 MET A O 1
ATOM 666 N N . ALA A 1 91 ? 13.127 -11.769 -14.884 1.00 94.19 91 ALA A N 1
ATOM 667 C CA . ALA A 1 91 ? 13.705 -11.231 -16.109 1.00 94.19 91 ALA A CA 1
ATOM 668 C C . ALA A 1 91 ? 12.629 -10.921 -17.162 1.00 94.19 91 ALA A C 1
ATOM 670 O O . ALA A 1 91 ? 12.721 -9.905 -17.854 1.00 94.19 91 ALA A O 1
ATOM 671 N N . GLU A 1 92 ? 11.598 -11.759 -17.281 1.00 94.50 92 GLU A N 1
ATOM 672 C CA . GLU A 1 92 ? 10.456 -11.518 -18.167 1.00 94.50 92 GLU A CA 1
ATOM 673 C C . GLU A 1 92 ? 9.649 -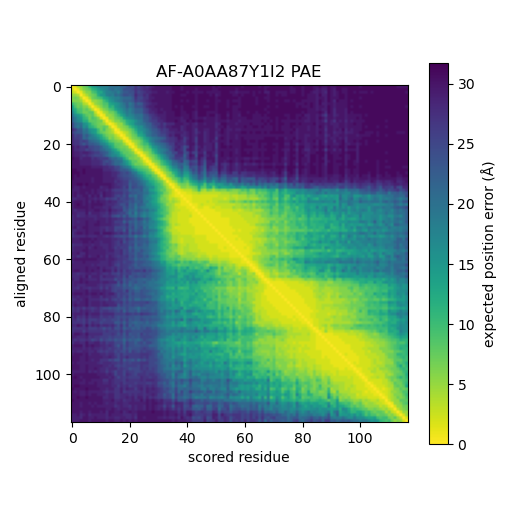10.282 -17.741 1.00 94.50 92 GLU A C 1
ATOM 675 O O . GLU A 1 92 ? 9.407 -9.395 -18.566 1.00 94.50 92 GLU A O 1
ATOM 680 N N . ILE A 1 93 ? 9.306 -10.165 -16.450 1.00 94.06 93 ILE A N 1
ATOM 681 C CA . ILE A 1 93 ? 8.624 -8.982 -15.900 1.00 94.06 93 ILE A CA 1
ATOM 682 C C . ILE A 1 93 ? 9.446 -7.718 -16.171 1.00 94.06 93 ILE A C 1
ATOM 684 O O . ILE A 1 93 ? 8.910 -6.721 -16.662 1.00 94.06 93 ILE A O 1
ATOM 688 N N . GLY A 1 94 ? 10.752 -7.759 -15.890 1.00 94.38 94 GLY A N 1
ATOM 689 C CA . GLY A 1 94 ? 11.657 -6.635 -16.124 1.00 94.38 94 GLY A CA 1
ATOM 690 C C . GLY A 1 94 ? 11.715 -6.226 -17.597 1.00 94.38 94 GLY A C 1
ATOM 691 O O . GLY A 1 94 ? 11.634 -5.037 -17.913 1.00 94.38 94 GLY A O 1
ATOM 692 N N . ARG A 1 95 ? 11.779 -7.202 -18.510 1.00 95.62 95 ARG A N 1
ATOM 693 C CA . ARG A 1 95 ? 11.775 -6.968 -19.961 1.00 95.62 95 ARG A CA 1
ATOM 694 C C . ARG A 1 95 ? 10.478 -6.308 -20.420 1.00 95.62 95 ARG A C 1
ATOM 696 O O . ARG A 1 95 ? 10.534 -5.249 -21.039 1.00 95.62 95 ARG A O 1
ATOM 703 N N . LYS A 1 96 ? 9.322 -6.856 -20.034 1.00 95.25 96 LYS A N 1
ATOM 704 C CA . LYS A 1 96 ? 7.995 -6.302 -20.360 1.00 95.25 96 LYS A CA 1
ATOM 705 C C . LYS A 1 96 ? 7.805 -4.889 -19.792 1.00 95.25 96 LYS A C 1
ATOM 707 O O . LYS A 1 96 ? 7.265 -3.997 -20.453 1.00 95.25 96 LYS A O 1
ATOM 712 N N . GLY A 1 97 ? 8.293 -4.651 -18.575 1.00 95.06 97 GLY A N 1
ATOM 713 C CA . GLY A 1 97 ? 8.324 -3.322 -17.962 1.00 95.06 97 GLY A CA 1
ATOM 714 C C . GLY A 1 97 ? 9.215 -2.341 -18.732 1.00 95.06 97 GLY A C 1
ATOM 715 O O . GLY A 1 97 ? 8.845 -1.187 -18.934 1.00 95.06 97 GLY A O 1
ATOM 716 N N . GLY A 1 98 ? 10.366 -2.795 -19.226 1.00 94.38 98 GLY A N 1
ATOM 717 C CA . GLY A 1 98 ? 11.239 -2.004 -20.091 1.00 94.38 98 GLY A CA 1
ATOM 718 C C . GLY A 1 98 ? 10.580 -1.665 -21.428 1.00 94.38 98 GLY A C 1
ATOM 719 O O . GLY A 1 98 ? 10.526 -0.498 -21.811 1.00 94.38 98 GLY A O 1
ATOM 720 N N . GLU A 1 99 ? 10.027 -2.661 -22.115 1.00 93.62 99 GLU A N 1
ATOM 721 C CA . GLU A 1 99 ? 9.374 -2.508 -23.419 1.00 93.62 99 GLU A CA 1
ATOM 722 C C . GLU A 1 99 ? 8.197 -1.531 -23.371 1.00 93.62 99 GLU A C 1
ATOM 724 O O . GLU A 1 99 ? 8.115 -0.646 -24.223 1.00 93.62 99 GLU A O 1
ATOM 729 N N . SER A 1 100 ? 7.347 -1.620 -22.342 1.00 91.19 100 SER A N 1
ATOM 730 C CA . SER A 1 100 ? 6.206 -0.707 -22.163 1.00 91.19 100 SER A CA 1
ATOM 731 C C . SER A 1 100 ? 6.636 0.750 -21.951 1.00 91.19 100 SER A C 1
ATOM 733 O O . SER A 1 100 ? 6.023 1.677 -22.483 1.00 91.19 100 SER A O 1
ATOM 735 N N . ARG A 1 101 ? 7.749 0.981 -21.244 1.00 89.94 101 ARG A N 1
ATOM 736 C CA . ARG A 1 101 ? 8.337 2.322 -21.093 1.00 89.94 101 ARG A CA 1
ATOM 737 C C . ARG A 1 101 ? 8.920 2.838 -22.408 1.00 89.94 101 ARG A C 1
ATOM 739 O O . ARG A 1 101 ? 8.801 4.026 -22.700 1.00 89.94 101 ARG A O 1
ATOM 746 N N . GLN A 1 102 ? 9.525 1.962 -23.212 1.00 88.12 102 GLN A N 1
ATOM 747 C CA . GLN A 1 102 ? 10.080 2.322 -24.522 1.00 88.12 102 GLN A CA 1
ATOM 748 C C . GLN A 1 102 ? 9.002 2.566 -25.583 1.00 88.12 102 GLN A C 1
ATOM 750 O O . GLN A 1 102 ? 9.207 3.368 -26.494 1.00 88.12 102 GLN A O 1
ATOM 755 N N . SER A 1 103 ? 7.867 1.869 -25.519 1.00 86.00 103 SER A N 1
ATOM 756 C CA . SER A 1 103 ? 6.725 2.151 -26.390 1.00 86.00 103 SER A CA 1
ATOM 757 C C . SER A 1 103 ? 6.054 3.462 -25.990 1.00 86.00 103 SER A C 1
ATOM 759 O O . SER A 1 103 ? 5.811 4.296 -26.858 1.00 86.00 103 SER A O 1
ATOM 761 N N . ALA A 1 104 ? 5.850 3.701 -24.689 1.00 84.88 104 ALA A N 1
ATOM 762 C CA . ALA A 1 104 ? 5.308 4.964 -24.188 1.00 84.88 104 ALA A CA 1
ATOM 763 C C . ALA A 1 104 ? 6.197 6.163 -24.565 1.00 84.88 104 ALA A C 1
ATOM 765 O O . ALA A 1 104 ? 5.698 7.184 -25.038 1.00 84.88 104 ALA A O 1
ATOM 766 N N . SER A 1 105 ? 7.524 6.029 -24.439 1.00 87.12 105 SER A N 1
ATOM 767 C CA . SER A 1 105 ? 8.468 7.090 -24.816 1.00 87.12 105 SER A CA 1
ATOM 768 C C . SER A 1 105 ? 8.509 7.342 -26.329 1.00 87.12 105 SER A C 1
ATOM 770 O O . SER A 1 105 ? 8.631 8.491 -26.758 1.00 87.12 105 SER A O 1
ATOM 772 N N . ARG A 1 106 ? 8.378 6.293 -27.155 1.00 84.56 106 ARG A N 1
ATOM 773 C CA . ARG A 1 106 ? 8.281 6.419 -28.618 1.00 84.56 106 ARG A CA 1
ATOM 774 C C . ARG A 1 106 ? 6.995 7.113 -29.049 1.00 84.56 106 ARG A C 1
ATOM 776 O O . ARG A 1 106 ? 7.078 8.020 -29.869 1.00 84.56 106 ARG A O 1
ATOM 783 N N . LEU A 1 107 ? 5.854 6.745 -28.470 1.00 82.94 107 LEU A N 1
ATOM 784 C CA . LEU A 1 107 ? 4.559 7.375 -28.749 1.00 82.94 107 LEU A CA 1
ATOM 785 C C . LEU A 1 107 ? 4.559 8.859 -28.356 1.00 82.94 107 LEU A C 1
ATOM 787 O O . LEU A 1 107 ? 4.180 9.705 -29.162 1.00 82.94 107 LEU A O 1
ATOM 791 N N . ALA A 1 108 ? 5.092 9.199 -27.178 1.00 82.12 108 ALA A N 1
ATOM 792 C CA . ALA A 1 108 ? 5.240 10.592 -26.747 1.00 82.12 108 ALA A CA 1
ATOM 793 C C . ALA A 1 108 ? 6.132 11.414 -27.700 1.00 82.12 108 ALA A C 1
ATOM 795 O O . ALA A 1 108 ? 5.844 12.571 -28.003 1.00 82.12 108 ALA A O 1
ATOM 796 N N . ARG A 1 109 ? 7.205 10.807 -28.226 1.00 79.00 109 ARG A N 1
ATOM 797 C CA . ARG A 1 109 ? 8.091 11.435 -29.222 1.00 79.00 109 ARG A CA 1
ATOM 798 C C . ARG A 1 109 ? 7.465 11.564 -30.612 1.00 79.00 109 ARG A C 1
ATOM 800 O O . ARG A 1 109 ? 7.888 12.436 -31.366 1.00 79.00 109 ARG A O 1
ATOM 807 N N . GLN A 1 110 ? 6.532 10.687 -30.971 1.00 76.25 110 GLN A N 1
ATOM 808 C CA . GLN A 1 110 ? 5.828 10.722 -32.254 1.00 76.25 110 GLN A CA 1
ATOM 8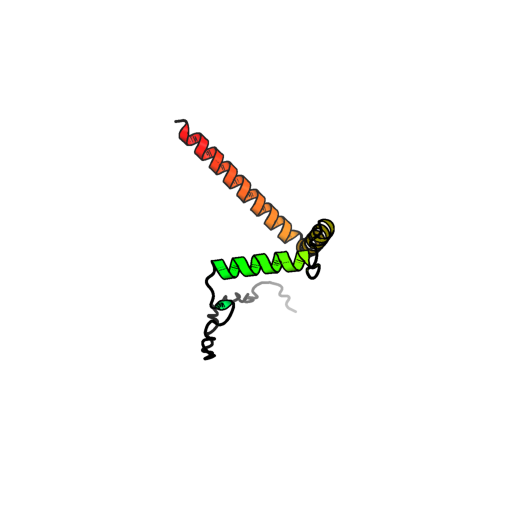09 C C . GLN A 1 110 ? 4.735 11.797 -32.253 1.00 76.25 110 GLN A C 1
ATOM 811 O O . GLN A 1 110 ? 4.717 12.603 -33.177 1.00 76.25 110 GLN A O 1
ATOM 816 N N . GLY A 1 111 ? 3.951 11.916 -31.175 1.00 70.62 111 GLY A N 1
ATOM 817 C CA . GLY A 1 111 ? 2.968 13.001 -31.026 1.00 70.62 111 GLY A CA 1
ATOM 818 C C . GLY A 1 111 ? 3.605 14.396 -31.066 1.00 70.62 111 GLY A C 1
ATOM 819 O O . GLY A 1 111 ? 3.115 15.288 -31.747 1.00 70.62 111 GLY A O 1
ATOM 820 N N . ALA A 1 112 ? 4.786 14.560 -30.459 1.00 65.00 112 ALA A N 1
ATOM 821 C CA . ALA A 1 112 ? 5.535 15.821 -30.505 1.00 65.00 112 ALA A CA 1
ATOM 822 C C . ALA A 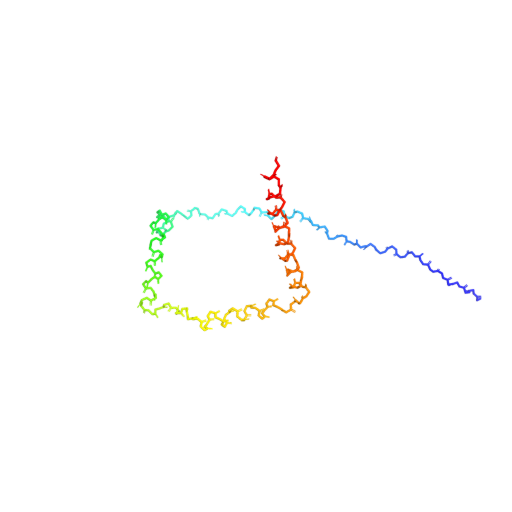1 112 ? 6.116 16.175 -31.895 1.00 65.00 112 ALA A C 1
ATOM 824 O O . ALA A 1 112 ? 6.579 17.298 -32.101 1.00 65.00 112 ALA A O 1
ATOM 825 N N . LYS A 1 113 ? 6.155 15.225 -32.842 1.00 61.28 113 LYS A N 1
ATOM 826 C CA . LYS A 1 113 ? 6.613 15.461 -34.223 1.00 61.28 113 LYS A CA 1
ATOM 827 C C . LYS A 1 113 ? 5.468 15.786 -35.186 1.00 61.28 113 LYS A C 1
ATOM 829 O O . LYS A 1 113 ? 5.739 16.405 -36.211 1.00 61.28 113 LYS A O 1
ATOM 834 N N . GLU A 1 114 ? 4.236 15.395 -34.870 1.00 58.56 114 GLU A N 1
ATOM 835 C CA . GLU A 1 114 ? 3.045 15.690 -35.681 1.00 58.56 114 GLU A CA 1
ATOM 836 C C . GLU A 1 114 ? 2.515 17.117 -35.477 1.00 58.56 114 GLU A C 1
ATOM 838 O O . GLU A 1 114 ? 1.999 17.701 -36.419 1.00 58.56 114 GLU A O 1
ATOM 843 N N . GLU A 1 115 ? 2.736 17.732 -34.313 1.00 58.12 115 GLU A N 1
ATOM 844 C CA . GLU A 1 115 ? 2.275 19.100 -33.996 1.00 58.12 115 GLU A CA 1
ATOM 845 C C . GLU A 1 115 ? 3.143 20.222 -34.616 1.00 58.12 115 GLU A C 1
ATOM 847 O O . GLU A 1 115 ? 2.846 21.406 -34.486 1.00 58.12 115 GLU A O 1
ATOM 852 N N . LYS A 1 116 ? 4.249 19.870 -35.289 1.00 57.34 116 LYS A N 1
ATOM 853 C CA . LYS A 1 116 ? 5.215 20.821 -35.882 1.00 57.34 116 LYS A CA 1
ATOM 854 C C . LYS A 1 116 ? 5.141 20.943 -37.412 1.00 57.34 116 LYS A C 1
ATOM 856 O O . LYS A 1 116 ? 6.085 21.456 -38.017 1.00 57.34 116 LYS A O 1
ATOM 861 N N . ARG A 1 117 ? 4.067 20.462 -38.035 1.00 50.91 117 ARG A N 1
ATOM 862 C CA . ARG A 1 117 ? 3.774 20.625 -39.467 1.00 50.91 117 ARG A CA 1
ATOM 863 C C . ARG A 1 117 ? 2.502 21.431 -39.653 1.00 50.91 117 ARG A C 1
ATOM 865 O O . ARG A 1 117 ? 2.477 22.194 -40.639 1.00 50.91 117 ARG A O 1
#

Foldseek 3Di:
DDDDDDDDDDPDDPDDPPPPPPPPDDDPPPDDPPPQDDLSPDDPVVSVVVVVVVVVVCVVVVVDDDPDPVVVVVVVVVVCVVVPPPVVVVVVVVVVVVVVVVVVVVVVVVVVVVVPD

Radius of gyration: 29.89 Å; Cα contacts (8 Å, |Δi|>4): 12; chains: 1; bounding box: 49×85×64 Å

Sequence (117 aa):
MATHNGNEAGTEQRSEPDKGNSQRSEVPGGGKSASKRGFAAMDEATQRMIASKGGQAAHQKGTAHEFDSEEARRAGQKGGEAVSRDREHMAEIGRKGGESRQSASRLARQGAKEEKR

pLDDT: mean 76.84, std 18.54, range [40.88, 96.06]

InterPro domains:
  IPR019626 Stress-induced protein, KGG, repeat [PF10685] (38-59)
  IPR019626 Stress-induced protein, KGG, repeat [PF10685] (65-84)
  IPR052590 Stress and Virulence-Associated Domain-Containing Protein [PTHR36569] (12-104)

Mean predicted aligned error: 17.98 Å

Organism: NCBI:txid321983

Secondary structure (DSSP, 8-state):
-------------------------------------GGGGS-HHHHHHHHHHHHHHHHHTT-SPP--HHHHHHHHHHHHHHHTT-HHHHHHHHHHHHHHHHHHHHHHHHHHHHTT-